Protein AF-S4PSS3-F1 (afdb_monomer_lite)

Sequence (73 aa):
SVHVNVLSRRMFATIRSLRRLRSVLPIPTKVMLAHSLILSILDYADASYLNLTEDQLNKLERLQNLAIRFIFG

Structure (mmCIF, N/CA/C/O backbone):
data_AF-S4PSS3-F1
#
_entry.id   AF-S4PSS3-F1
#
loop_
_atom_site.group_PDB
_atom_site.id
_atom_site.type_symbol
_atom_site.label_atom_id
_atom_site.label_alt_id
_atom_site.label_comp_id
_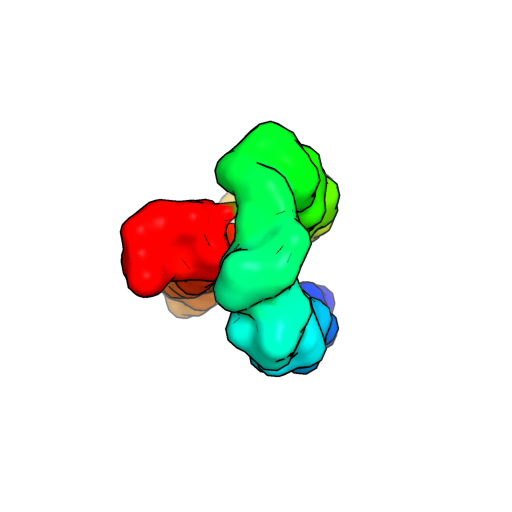atom_site.label_asym_id
_atom_site.label_entity_id
_atom_site.label_seq_id
_atom_site.pdbx_PDB_ins_code
_atom_site.Cartn_x
_atom_site.Cartn_y
_atom_site.Cartn_z
_atom_site.occupancy
_atom_site.B_iso_or_equiv
_atom_site.auth_seq_id
_atom_site.auth_comp_id
_atom_site.auth_asym_id
_atom_site.auth_atom_id
_atom_site.pdbx_PDB_model_num
ATOM 1 N N . SER A 1 1 ? 6.346 -0.693 -16.371 1.00 64.12 1 SER A N 1
ATOM 2 C CA . SER A 1 1 ? 6.808 -2.030 -15.943 1.00 64.12 1 SER A CA 1
ATOM 3 C C . SER A 1 1 ? 5.622 -2.984 -15.787 1.00 64.12 1 SER A C 1
ATOM 5 O O . SER A 1 1 ? 4.627 -2.610 -15.168 1.00 64.12 1 SER A O 1
ATOM 7 N N . VAL A 1 2 ? 5.683 -4.201 -16.354 1.00 73.94 2 VAL A N 1
ATOM 8 C CA . VAL A 1 2 ? 4.643 -5.245 -16.166 1.00 73.94 2 VAL A CA 1
ATOM 9 C C . VAL A 1 2 ? 4.456 -5.549 -14.677 1.00 73.94 2 VAL A C 1
ATOM 11 O O . VAL A 1 2 ? 3.323 -5.664 -14.209 1.00 73.94 2 VAL A O 1
ATOM 14 N N . HIS A 1 3 ? 5.556 -5.566 -13.924 1.00 71.88 3 HIS A N 1
ATOM 15 C CA . HIS A 1 3 ? 5.566 -5.856 -12.497 1.00 71.88 3 HIS A CA 1
ATOM 16 C C . HIS A 1 3 ? 4.790 -4.812 -11.678 1.00 71.88 3 HIS A C 1
ATOM 18 O O . HIS A 1 3 ? 3.913 -5.187 -10.909 1.00 71.88 3 HIS A O 1
ATOM 24 N N . VAL A 1 4 ? 4.993 -3.508 -11.914 1.00 74.81 4 VAL A N 1
ATOM 25 C CA . VAL A 1 4 ? 4.236 -2.435 -11.226 1.00 74.81 4 VAL A CA 1
ATOM 26 C C . VAL A 1 4 ? 2.746 -2.542 -11.490 1.00 74.81 4 VAL A C 1
ATOM 28 O O . VAL A 1 4 ? 1.939 -2.337 -10.588 1.00 74.81 4 VAL A O 1
ATOM 31 N N . ASN A 1 5 ? 2.352 -2.876 -12.718 1.00 80.06 5 ASN A N 1
ATOM 32 C CA . ASN A 1 5 ? 0.942 -3.033 -13.055 1.00 80.06 5 ASN A CA 1
ATOM 33 C C . ASN A 1 5 ? 0.328 -4.268 -12.378 1.00 80.06 5 ASN A C 1
ATOM 35 O O . ASN A 1 5 ? -0.845 -4.240 -12.008 1.00 80.06 5 ASN A O 1
ATOM 39 N N . VAL A 1 6 ? 1.088 -5.354 -12.216 1.00 83.31 6 VAL A N 1
ATOM 40 C CA . VAL A 1 6 ? 0.653 -6.541 -11.463 1.00 83.31 6 VAL A CA 1
ATOM 41 C C . VAL A 1 6 ? 0.562 -6.229 -9.969 1.00 83.31 6 VAL A C 1
ATOM 43 O O . VAL A 1 6 ? -0.489 -6.465 -9.375 1.00 83.31 6 VAL A O 1
ATOM 46 N N . LEU A 1 7 ? 1.605 -5.626 -9.389 1.00 82.19 7 LEU A N 1
ATOM 47 C CA . LEU A 1 7 ? 1.648 -5.204 -7.990 1.00 82.19 7 LEU A CA 1
ATOM 48 C C . LEU A 1 7 ? 0.490 -4.257 -7.673 1.00 82.19 7 LEU A C 1
ATOM 50 O O . LEU A 1 7 ? -0.303 -4.537 -6.780 1.00 82.19 7 LEU A O 1
ATOM 54 N N . SER A 1 8 ? 0.317 -3.203 -8.475 1.00 82.31 8 SER A N 1
ATOM 55 C CA . SER A 1 8 ? -0.781 -2.243 -8.324 1.00 82.31 8 SER A CA 1
ATOM 56 C C . SER A 1 8 ? -2.132 -2.952 -8.327 1.00 82.31 8 SER A C 1
ATOM 58 O O . SER A 1 8 ? -2.921 -2.772 -7.403 1.00 82.31 8 SER A O 1
ATOM 60 N N 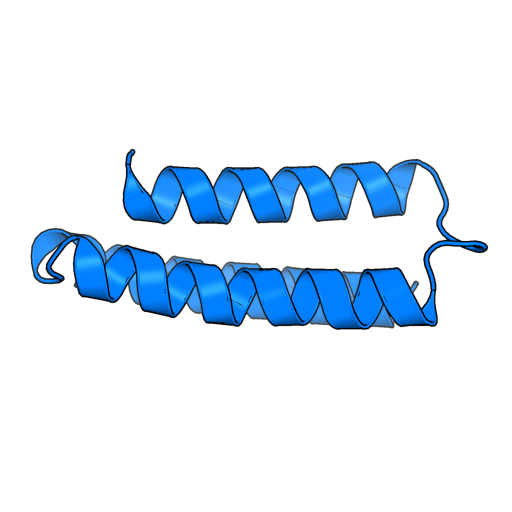. ARG A 1 9 ? -2.401 -3.804 -9.328 1.00 86.81 9 ARG A N 1
ATOM 61 C CA . ARG A 1 9 ? -3.668 -4.550 -9.422 1.00 86.81 9 ARG A CA 1
ATOM 62 C C . ARG A 1 9 ? -3.908 -5.431 -8.200 1.00 86.81 9 ARG A C 1
ATOM 64 O O . ARG A 1 9 ? -5.013 -5.418 -7.659 1.00 86.81 9 ARG A O 1
ATOM 71 N N . ARG A 1 10 ? -2.879 -6.147 -7.741 1.00 86.56 10 ARG A N 1
ATOM 72 C CA . ARG A 1 10 ? -2.961 -7.003 -6.553 1.00 86.56 10 ARG A CA 1
ATOM 73 C C . ARG A 1 10 ? -3.250 -6.178 -5.303 1.00 86.56 10 ARG A C 1
ATOM 75 O O . ARG A 1 10 ? -4.171 -6.512 -4.570 1.00 86.56 10 ARG A O 1
ATOM 82 N N . MET A 1 11 ? -2.549 -5.065 -5.099 1.00 84.50 11 MET A N 1
ATOM 83 C CA . MET A 1 11 ? -2.771 -4.182 -3.952 1.00 84.50 11 MET A CA 1
ATOM 84 C C . MET A 1 11 ? -4.160 -3.546 -3.959 1.00 84.50 11 MET A C 1
ATOM 86 O O . MET A 1 11 ? -4.826 -3.540 -2.926 1.00 84.50 11 MET A O 1
ATOM 90 N N . PHE A 1 12 ? -4.639 -3.074 -5.114 1.00 86.25 12 PHE A N 1
ATOM 91 C CA . PHE A 1 12 ? -6.000 -2.551 -5.240 1.00 86.25 12 PHE A C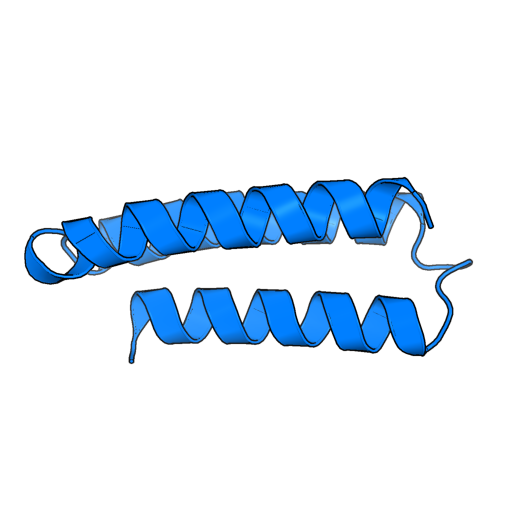A 1
ATOM 92 C C . PHE A 1 12 ? -7.050 -3.616 -4.906 1.00 86.25 12 PHE A C 1
ATOM 94 O O . PHE A 1 12 ? -7.996 -3.323 -4.173 1.00 86.25 12 PHE A O 1
ATOM 101 N N . ALA A 1 13 ? -6.881 -4.848 -5.394 1.00 87.94 13 ALA A N 1
ATOM 102 C CA . ALA A 1 13 ? -7.781 -5.955 -5.077 1.00 87.94 13 ALA A CA 1
ATOM 103 C C . ALA A 1 13 ? -7.755 -6.302 -3.577 1.00 87.94 13 ALA A C 1
ATOM 105 O O . ALA A 1 13 ? -8.814 -6.390 -2.948 1.00 87.94 13 ALA A O 1
ATOM 106 N N . THR A 1 14 ? -6.563 -6.419 -2.984 1.00 87.50 14 THR A N 1
ATOM 107 C CA . THR A 1 14 ? -6.391 -6.715 -1.557 1.00 87.50 14 THR A CA 1
ATOM 108 C C . THR A 1 14 ? -7.009 -5.626 -0.689 1.00 87.50 14 THR A C 1
ATOM 110 O O . THR A 1 14 ? -7.841 -5.924 0.163 1.00 87.50 14 THR A O 1
ATOM 113 N N . ILE A 1 15 ? -6.694 -4.352 -0.938 1.00 86.31 15 ILE A N 1
ATOM 114 C CA . ILE A 1 15 ? -7.239 -3.233 -0.159 1.00 86.31 15 ILE A CA 1
ATOM 115 C C . ILE A 1 15 ? -8.755 -3.129 -0.330 1.00 86.31 15 ILE A C 1
ATOM 117 O O . ILE A 1 15 ? -9.456 -2.848 0.638 1.00 86.31 15 ILE A O 1
ATOM 121 N N . ARG A 1 16 ? -9.300 -3.399 -1.523 1.00 88.62 16 ARG A N 1
ATOM 122 C CA . ARG A 1 16 ? -10.756 -3.435 -1.731 1.00 88.62 16 ARG A CA 1
ATOM 123 C C . ARG A 1 16 ? -11.427 -4.505 -0.869 1.00 88.62 16 ARG A C 1
ATOM 125 O O . ARG A 1 16 ? -12.494 -4.240 -0.320 1.00 88.62 16 ARG A O 1
ATOM 132 N N . SER A 1 17 ? -10.805 -5.676 -0.732 1.00 88.12 17 SER A N 1
ATOM 133 C CA . SER A 1 17 ? -11.282 -6.734 0.165 1.00 88.12 17 SER A CA 1
ATOM 134 C C . SER A 1 17 ? -11.172 -6.309 1.633 1.00 88.12 17 SER A C 1
ATOM 136 O O . SER A 1 17 ? -12.163 -6.319 2.361 1.00 8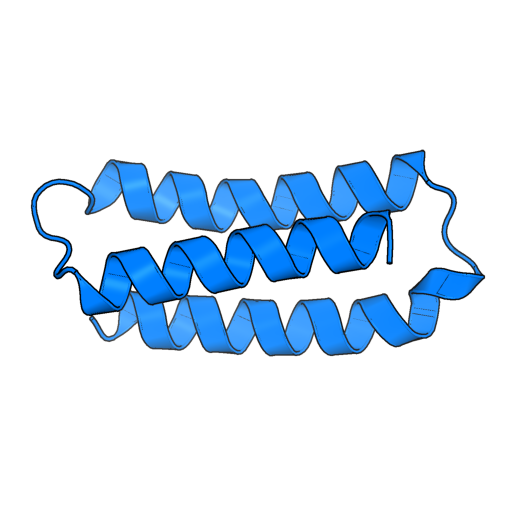8.12 17 SER A O 1
ATOM 138 N N . LEU A 1 18 ? -10.003 -5.810 2.045 1.00 87.56 18 LEU A N 1
ATOM 139 C CA . LEU A 1 18 ? -9.749 -5.372 3.418 1.00 87.56 18 LEU A CA 1
ATOM 140 C C . LEU A 1 18 ? -10.649 -4.209 3.852 1.00 87.56 18 LEU A C 1
ATOM 142 O O . LEU A 1 18 ? -11.084 -4.172 4.999 1.00 87.56 18 LEU A O 1
ATOM 146 N N . ARG A 1 19 ? -11.001 -3.287 2.945 1.00 87.06 19 ARG A N 1
ATOM 147 C CA . ARG A 1 19 ? -11.938 -2.188 3.235 1.00 87.06 19 ARG A CA 1
ATOM 148 C C . ARG A 1 19 ? -13.301 -2.686 3.708 1.00 87.06 19 ARG A C 1
ATOM 150 O O . ARG A 1 19 ? -13.913 -2.011 4.526 1.00 87.06 19 ARG A O 1
ATOM 157 N N . ARG A 1 20 ? -13.758 -3.858 3.253 1.00 87.38 20 ARG A N 1
ATOM 158 C CA . ARG A 1 20 ? -15.017 -4.465 3.724 1.00 87.38 20 ARG A CA 1
ATOM 159 C C . ARG A 1 20 ? -14.931 -4.927 5.176 1.00 87.38 20 ARG A C 1
ATOM 161 O O . ARG A 1 20 ? -15.925 -4.892 5.884 1.00 87.38 20 ARG A O 1
ATOM 168 N N . LEU A 1 21 ? -13.739 -5.325 5.615 1.00 86.62 21 LEU A N 1
ATOM 169 C CA . LEU A 1 21 ? -13.457 -5.778 6.979 1.00 86.62 21 LEU A CA 1
ATOM 170 C C . LEU A 1 21 ? -12.978 -4.634 7.882 1.00 86.62 21 LEU A C 1
ATOM 172 O O . LEU A 1 21 ? -12.764 -4.808 9.076 1.00 86.62 21 LEU A O 1
ATOM 176 N N . ARG A 1 22 ? -12.801 -3.434 7.331 1.00 86.50 22 ARG A N 1
ATOM 177 C CA . ARG A 1 22 ? -12.173 -2.316 8.031 1.00 86.50 22 ARG A CA 1
ATOM 178 C C . ARG A 1 22 ? -12.928 -1.890 9.290 1.00 86.50 22 ARG A C 1
ATOM 180 O O . ARG A 1 22 ? -12.285 -1.479 10.251 1.00 86.50 22 ARG A O 1
ATOM 187 N N . SER A 1 23 ? -14.255 -1.975 9.304 1.00 86.25 23 SER A N 1
ATOM 188 C CA . SER A 1 23 ? -15.065 -1.612 10.475 1.00 86.25 23 SER A CA 1
ATOM 189 C C . SER A 1 23 ? -14.866 -2.563 11.656 1.00 86.25 23 SER A C 1
ATOM 191 O O . SER A 1 23 ? -14.984 -2.129 12.795 1.00 86.25 23 SER A O 1
ATOM 193 N N . VAL A 1 24 ? -14.520 -3.827 11.395 1.00 90.69 24 VAL A N 1
ATOM 194 C CA . VAL A 1 24 ? -14.372 -4.867 12.426 1.00 90.69 24 VAL A CA 1
ATOM 195 C C . VAL A 1 24 ? -12.921 -5.099 12.853 1.00 90.69 24 VAL A C 1
ATOM 197 O O . VAL A 1 24 ? -12.669 -5.775 13.844 1.00 90.69 24 VAL A O 1
ATOM 200 N N . LEU A 1 25 ? -11.952 -4.543 12.118 1.00 90.12 25 LEU A N 1
ATOM 201 C CA . LEU A 1 25 ? -10.529 -4.717 12.406 1.00 90.12 25 LEU A CA 1
ATOM 202 C C . LEU A 1 25 ? -10.016 -3.684 13.430 1.00 90.12 25 LEU A C 1
ATOM 204 O O . LEU A 1 25 ? -10.150 -2.472 13.197 1.00 90.12 25 LEU A O 1
ATOM 208 N N . PRO A 1 26 ? -9.337 -4.129 14.505 1.00 91.50 26 PRO A N 1
ATOM 209 C CA . PRO A 1 26 ? -8.578 -3.251 15.388 1.00 91.50 26 PRO A CA 1
ATOM 210 C C . PRO A 1 26 ? -7.485 -2.483 14.634 1.00 91.50 26 PRO A C 1
ATOM 212 O O . PRO A 1 26 ? -6.930 -2.965 13.642 1.00 91.50 26 PRO A O 1
ATOM 215 N N . ILE A 1 27 ? -7.133 -1.292 15.128 1.00 89.75 27 ILE A N 1
ATOM 216 C CA . ILE A 1 27 ? -6.061 -0.461 14.551 1.00 89.75 27 ILE A CA 1
ATOM 217 C C . ILE A 1 27 ? -4.729 -1.226 14.428 1.00 89.75 27 ILE A C 1
ATOM 219 O O . ILE A 1 27 ? -4.156 -1.189 13.339 1.00 89.75 27 ILE A O 1
ATOM 223 N N . PRO A 1 28 ? -4.257 -1.985 15.441 1.00 92.31 28 PRO A N 1
ATOM 224 C CA . PRO A 1 28 ? -3.012 -2.749 15.319 1.00 92.31 28 PRO A CA 1
ATOM 225 C C . PRO A 1 28 ? -3.028 -3.732 14.143 1.00 92.31 28 PRO A C 1
ATOM 227 O O . PRO A 1 28 ? -2.055 -3.848 13.402 1.00 92.31 28 PRO A O 1
ATOM 230 N N . THR A 1 29 ? -4.166 -4.389 13.906 1.00 91.38 29 THR A N 1
ATOM 231 C CA . THR A 1 29 ? -4.333 -5.319 12.785 1.00 91.38 29 THR A CA 1
ATOM 232 C C . THR A 1 29 ? -4.330 -4.590 11.444 1.00 91.38 29 THR A C 1
ATOM 234 O O . THR A 1 29 ? -3.722 -5.067 10.489 1.00 91.38 29 THR A O 1
ATOM 237 N N . LYS A 1 30 ? -4.957 -3.408 11.359 1.00 91.25 30 LYS A N 1
ATOM 238 C CA . LYS A 1 30 ? -4.904 -2.562 10.153 1.00 91.25 30 LYS A CA 1
ATOM 239 C C . LYS A 1 30 ? -3.473 -2.143 9.824 1.00 91.25 30 LYS A C 1
ATOM 241 O O . LYS A 1 30 ? -3.086 -2.216 8.661 1.00 91.25 30 LYS A O 1
ATOM 246 N N . VAL A 1 31 ? -2.700 -1.749 10.837 1.00 90.56 31 VAL A N 1
ATOM 247 C CA . VAL A 1 31 ? -1.285 -1.378 10.695 1.00 90.56 31 VAL A CA 1
ATOM 248 C C . VAL A 1 31 ? -0.463 -2.570 10.214 1.00 90.56 31 VAL A C 1
ATOM 250 O O . VAL A 1 31 ? 0.273 -2.428 9.244 1.00 90.56 31 VAL A O 1
ATOM 253 N N . MET A 1 32 ? -0.641 -3.753 10.810 1.00 91.31 32 MET A N 1
ATOM 254 C CA . MET A 1 32 ? 0.062 -4.971 10.390 1.00 91.31 32 MET A CA 1
ATOM 255 C C . MET A 1 32 ? -0.222 -5.316 8.921 1.00 91.31 32 MET A C 1
ATOM 257 O O . MET A 1 32 ? 0.703 -5.531 8.142 1.00 91.31 32 MET A O 1
ATOM 261 N N . LEU A 1 33 ? -1.497 -5.303 8.518 1.00 90.19 33 LEU A N 1
ATOM 262 C CA . LEU A 1 33 ? -1.907 -5.578 7.137 1.00 90.19 33 LEU A CA 1
ATOM 263 C C . LEU A 1 33 ? -1.355 -4.539 6.152 1.00 90.19 33 LEU A C 1
ATOM 265 O O . LEU A 1 33 ? -0.919 -4.890 5.056 1.00 90.19 33 LEU A O 1
ATOM 269 N N . ALA A 1 34 ? -1.361 -3.263 6.536 1.00 88.44 34 ALA A N 1
ATOM 270 C CA . ALA A 1 34 ? -0.781 -2.193 5.736 1.00 88.44 34 ALA A CA 1
ATOM 271 C C . ALA A 1 34 ? 0.748 -2.308 5.635 1.00 88.44 34 ALA A C 1
ATOM 273 O O . ALA A 1 34 ? 1.291 -2.089 4.559 1.00 88.44 34 ALA A O 1
ATOM 274 N N . HIS A 1 35 ? 1.439 -2.714 6.703 1.00 87.75 35 HIS A N 1
ATOM 275 C CA . HIS A 1 35 ? 2.875 -2.996 6.678 1.00 87.75 35 HIS A CA 1
ATOM 276 C C . HIS A 1 35 ? 3.213 -4.125 5.704 1.00 87.75 35 HIS A C 1
ATOM 278 O O . HIS A 1 35 ? 4.107 -3.961 4.881 1.00 87.75 35 HIS A O 1
ATOM 284 N N . SER A 1 36 ? 2.470 -5.237 5.723 1.00 86.12 36 SER A N 1
ATOM 285 C CA . SER A 1 36 ? 2.670 -6.330 4.758 1.00 86.12 36 SER A CA 1
ATOM 286 C C . SER A 1 36 ? 2.472 -5.872 3.309 1.00 86.12 36 SER A C 1
ATOM 288 O O . SER A 1 36 ? 3.171 -6.323 2.406 1.00 86.12 36 SER A O 1
ATOM 290 N N . LEU A 1 37 ? 1.536 -4.948 3.086 1.00 83.12 37 LEU A N 1
ATOM 291 C CA . LEU A 1 37 ? 1.288 -4.326 1.789 1.00 83.12 37 LEU A CA 1
ATOM 292 C C . LEU A 1 37 ? 2.434 -3.388 1.367 1.00 83.12 37 LEU A C 1
ATOM 294 O O . LEU A 1 37 ? 2.865 -3.428 0.217 1.00 83.12 37 LEU A O 1
ATOM 298 N N . ILE A 1 38 ? 2.947 -2.570 2.287 1.00 83.12 38 ILE A N 1
ATOM 299 C CA . ILE A 1 38 ? 4.061 -1.644 2.041 1.00 83.12 38 ILE A CA 1
ATOM 300 C C . ILE A 1 38 ? 5.372 -2.402 1.804 1.00 83.12 38 ILE A C 1
ATOM 302 O O . ILE A 1 38 ? 6.130 -2.001 0.928 1.00 83.12 38 ILE A O 1
ATOM 306 N N . LEU A 1 39 ? 5.616 -3.522 2.491 1.00 80.81 39 LEU A N 1
ATOM 307 C CA . LEU A 1 39 ? 6.783 -4.375 2.237 1.00 80.81 39 LEU A CA 1
ATOM 308 C C . LEU A 1 39 ? 6.841 -4.831 0.776 1.00 80.81 39 LEU A C 1
ATOM 310 O O . LEU A 1 39 ? 7.874 -4.691 0.144 1.00 80.81 39 LEU A O 1
ATOM 314 N N . SER A 1 40 ? 5.708 -5.217 0.179 1.00 76.38 40 SER A N 1
ATOM 315 C CA . SER A 1 40 ? 5.667 -5.565 -1.251 1.00 76.38 40 SER A CA 1
ATOM 316 C C . SER A 1 40 ? 6.009 -4.390 -2.186 1.00 76.38 40 SER A C 1
ATOM 318 O O . SER A 1 40 ? 6.450 -4.608 -3.312 1.00 76.38 40 SER A O 1
ATOM 320 N N . ILE A 1 41 ? 5.777 -3.145 -1.751 1.00 78.06 41 ILE A N 1
ATOM 321 C CA . ILE A 1 41 ? 6.194 -1.935 -2.478 1.00 78.06 41 ILE A CA 1
ATOM 322 C C . ILE A 1 41 ? 7.698 -1.711 -2.308 1.00 78.06 41 ILE A C 1
ATOM 324 O O . ILE A 1 41 ? 8.364 -1.373 -3.284 1.00 78.06 41 ILE A O 1
ATOM 328 N N . LEU A 1 42 ? 8.216 -1.897 -1.092 1.00 75.56 42 LEU A N 1
ATOM 329 C CA . LEU A 1 42 ? 9.631 -1.736 -0.767 1.00 75.56 42 LEU A CA 1
ATOM 330 C C . LEU A 1 42 ? 10.496 -2.796 -1.447 1.00 75.56 42 LEU A C 1
ATOM 332 O O . LEU A 1 42 ? 11.498 -2.429 -2.037 1.00 75.56 42 LEU A O 1
ATOM 336 N N . ASP A 1 43 ? 10.074 -4.059 -1.474 1.00 75.12 43 ASP A N 1
ATOM 337 C CA . ASP A 1 43 ? 10.782 -5.137 -2.177 1.00 75.12 43 ASP A CA 1
ATOM 338 C C . ASP A 1 43 ? 10.897 -4.843 -3.682 1.00 75.12 43 ASP A C 1
ATOM 340 O O . ASP A 1 43 ? 11.908 -5.126 -4.324 1.00 75.12 43 ASP A O 1
ATOM 344 N N . TYR A 1 44 ? 9.858 -4.232 -4.263 1.00 73.19 44 TYR A N 1
ATOM 345 C CA . TYR A 1 44 ? 9.901 -3.788 -5.652 1.00 73.19 44 TYR A CA 1
ATOM 346 C C . TYR A 1 44 ? 10.800 -2.565 -5.842 1.00 73.19 44 TYR A C 1
ATOM 348 O O . TYR A 1 44 ? 11.550 -2.492 -6.818 1.00 73.19 44 TYR A O 1
ATOM 356 N N . ALA A 1 45 ? 10.698 -1.595 -4.931 1.00 70.75 45 ALA A N 1
ATOM 357 C CA . ALA A 1 45 ? 11.548 -0.422 -4.927 1.00 70.75 45 ALA A CA 1
ATOM 358 C C . ALA A 1 45 ? 13.016 -0.854 -4.854 1.00 70.75 45 ALA A C 1
ATOM 360 O O . ALA A 1 45 ? 13.760 -0.524 -5.758 1.00 70.75 45 ALA A O 1
ATOM 361 N N . ASP A 1 46 ? 13.411 -1.682 -3.897 1.00 73.75 46 ASP A N 1
ATOM 362 C CA . ASP A 1 46 ? 14.794 -2.125 -3.705 1.00 73.75 46 ASP A CA 1
ATOM 363 C C . ASP A 1 46 ? 15.379 -2.807 -4.959 1.00 73.75 46 ASP A C 1
ATOM 365 O O . ASP A 1 46 ? 16.476 -2.485 -5.411 1.00 73.75 46 ASP A O 1
ATOM 369 N N . ALA A 1 47 ? 14.591 -3.656 -5.628 1.00 74.12 47 ALA A N 1
ATOM 370 C CA . ALA A 1 47 ? 15.022 -4.347 -6.844 1.00 74.12 47 ALA A CA 1
ATOM 371 C C . ALA A 1 47 ? 15.015 -3.484 -8.124 1.00 74.12 47 ALA A C 1
ATOM 373 O O . ALA A 1 47 ? 15.560 -3.900 -9.148 1.00 74.12 47 ALA A O 1
ATOM 374 N N . SER A 1 48 ? 14.329 -2.335 -8.149 1.00 68.94 48 SER A N 1
ATOM 375 C CA . SER A 1 48 ? 14.074 -1.582 -9.392 1.00 68.94 48 SER A CA 1
ATOM 376 C C . SER A 1 48 ? 14.226 -0.064 -9.285 1.00 68.94 48 SER A C 1
ATOM 378 O O . SER A 1 48 ? 14.071 0.596 -10.311 1.00 68.94 48 SER A O 1
ATOM 380 N N . TYR A 1 49 ? 14.543 0.499 -8.111 1.00 68.25 49 TYR A N 1
ATOM 381 C CA . TYR A 1 49 ? 14.448 1.941 -7.823 1.00 68.25 49 TYR A CA 1
ATOM 382 C C . TYR A 1 49 ? 15.249 2.789 -8.804 1.00 68.25 49 TYR A C 1
ATOM 384 O O . TYR A 1 49 ? 14.760 3.802 -9.295 1.00 68.25 49 TYR A O 1
ATOM 392 N N . LEU A 1 50 ? 16.454 2.324 -9.140 1.00 68.75 50 LEU A N 1
ATOM 393 C CA . LEU A 1 50 ? 17.381 3.002 -10.047 1.00 68.75 50 LEU A CA 1
ATOM 394 C C . LEU A 1 50 ? 16.856 3.107 -11.490 1.00 68.75 50 LEU A C 1
ATOM 396 O O . LEU A 1 50 ? 17.354 3.924 -12.254 1.00 68.75 50 LEU A O 1
ATOM 400 N N . ASN A 1 51 ? 15.843 2.315 -11.858 1.00 76.00 51 ASN A N 1
ATOM 401 C CA . ASN A 1 51 ? 15.280 2.243 -13.210 1.00 76.00 51 ASN A CA 1
ATOM 402 C C . ASN A 1 51 ? 13.782 2.607 -13.258 1.00 76.00 51 ASN A C 1
ATOM 404 O O . ASN A 1 51 ? 13.092 2.281 -14.231 1.00 76.00 51 ASN A O 1
ATOM 408 N N . LEU A 1 52 ? 13.236 3.233 -12.208 1.00 77.25 52 LEU A N 1
ATOM 409 C CA . LEU A 1 52 ? 11.831 3.642 -12.198 1.00 77.25 52 LEU A CA 1
ATOM 410 C C . LEU A 1 52 ? 11.634 4.945 -12.967 1.00 77.25 52 LEU A C 1
ATOM 412 O O . LEU A 1 52 ? 12.290 5.948 -12.709 1.00 77.25 52 LEU A O 1
ATOM 416 N N . THR A 1 53 ? 10.659 4.945 -13.876 1.00 83.25 53 THR A N 1
ATOM 417 C CA . THR A 1 53 ? 10.155 6.195 -14.448 1.00 83.25 53 THR A CA 1
ATOM 418 C C . THR A 1 53 ? 9.315 6.941 -13.412 1.00 83.25 53 THR A C 1
ATOM 420 O O . THR A 1 53 ? 8.723 6.324 -12.518 1.00 83.25 53 THR A O 1
ATOM 423 N N . GLU A 1 54 ? 9.201 8.257 -13.569 1.00 85.00 54 GLU A N 1
ATOM 424 C CA . GLU A 1 54 ? 8.381 9.125 -12.714 1.00 85.00 54 GLU A CA 1
ATOM 425 C C . GLU A 1 54 ? 6.936 8.610 -12.571 1.00 85.00 54 GLU A C 1
ATOM 427 O O . GLU A 1 54 ? 6.389 8.544 -11.473 1.00 85.00 54 GLU A O 1
ATOM 432 N N . ASP A 1 55 ? 6.346 8.096 -13.652 1.00 84.62 55 ASP A N 1
ATOM 433 C CA . ASP A 1 55 ? 5.021 7.465 -13.622 1.00 84.62 55 ASP A CA 1
ATOM 434 C C . ASP A 1 55 ? 4.931 6.240 -12.701 1.00 84.62 55 ASP A C 1
ATOM 436 O O . ASP A 1 55 ? 3.881 5.980 -12.103 1.00 84.62 55 ASP A O 1
ATOM 440 N N . GLN A 1 56 ? 5.995 5.431 -12.620 1.00 81.12 56 GLN A N 1
ATOM 441 C CA . GLN A 1 56 ? 6.012 4.287 -11.708 1.00 81.12 56 GLN A CA 1
ATOM 442 C C . GLN A 1 56 ? 6.132 4.767 -10.262 1.00 81.12 56 GLN A C 1
ATOM 444 O O . GLN A 1 56 ? 5.397 4.260 -9.418 1.00 81.12 56 GLN A O 1
ATOM 449 N N . LEU A 1 57 ? 6.983 5.762 -9.992 1.00 83.50 57 LEU A N 1
ATOM 450 C CA . LEU A 1 57 ? 7.113 6.376 -8.666 1.00 83.50 57 LEU A CA 1
ATOM 451 C C . LEU A 1 57 ? 5.775 6.960 -8.196 1.00 83.50 57 LEU A C 1
ATOM 453 O O . LEU A 1 57 ? 5.284 6.584 -7.133 1.00 83.50 57 LEU A O 1
ATOM 457 N N . ASN A 1 58 ? 5.106 7.739 -9.049 1.00 86.75 58 ASN A N 1
ATOM 458 C CA . ASN A 1 58 ? 3.774 8.287 -8.786 1.00 86.75 58 ASN A CA 1
ATOM 459 C C . ASN A 1 58 ? 2.733 7.192 -8.489 1.00 86.75 58 ASN A C 1
ATOM 461 O O . ASN A 1 58 ? 1.848 7.357 -7.645 1.00 86.7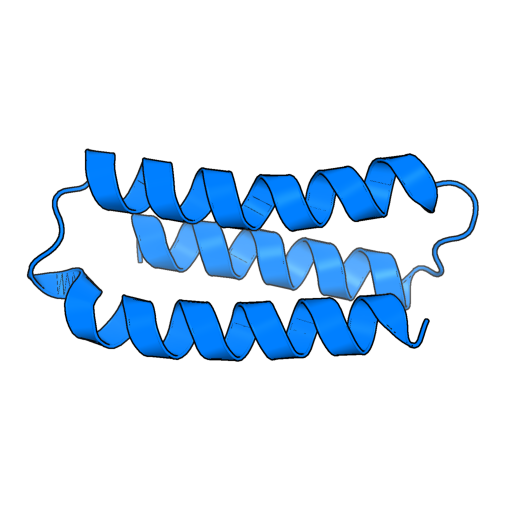5 58 ASN A O 1
ATOM 465 N N . LYS A 1 59 ? 2.811 6.038 -9.168 1.00 85.00 59 LYS A N 1
ATOM 466 C CA . LYS A 1 59 ? 1.955 4.882 -8.854 1.00 85.00 59 LYS A CA 1
ATOM 467 C C . LYS A 1 59 ? 2.263 4.294 -7.481 1.00 85.00 59 LYS A C 1
ATOM 469 O O . LYS A 1 59 ? 1.320 4.001 -6.748 1.00 85.00 59 LYS A O 1
ATOM 474 N N . LEU A 1 60 ? 3.536 4.113 -7.134 1.00 84.44 60 LEU A N 1
ATOM 475 C CA . LEU A 1 60 ? 3.933 3.576 -5.830 1.00 84.44 60 LEU A CA 1
ATOM 476 C C . LEU A 1 60 ? 3.499 4.506 -4.693 1.00 84.44 60 LEU A C 1
ATOM 478 O O . LEU A 1 60 ? 2.920 4.038 -3.715 1.00 84.44 60 LEU A O 1
ATOM 482 N N . GLU A 1 61 ? 3.665 5.815 -4.857 1.00 86.69 61 GLU A N 1
ATOM 483 C CA . GLU A 1 61 ? 3.221 6.811 -3.880 1.00 86.69 61 GLU A CA 1
ATOM 484 C C . GLU A 1 61 ? 1.696 6.773 -3.678 1.00 86.69 61 GLU A C 1
ATOM 486 O O . GLU A 1 61 ? 1.190 6.781 -2.552 1.00 86.69 61 GLU A O 1
ATOM 491 N N . ARG A 1 62 ? 0.919 6.629 -4.761 1.00 88.75 62 ARG A N 1
ATOM 492 C CA . ARG A 1 62 ? -0.539 6.430 -4.665 1.00 88.75 62 ARG A CA 1
ATOM 493 C C . ARG A 1 62 ? -0.906 5.162 -3.890 1.00 88.75 62 ARG A C 1
ATOM 495 O O . ARG A 1 62 ? -1.890 5.179 -3.150 1.00 88.75 62 ARG A O 1
ATOM 502 N N . LEU A 1 63 ? -0.143 4.077 -4.039 1.00 86.31 63 LEU A N 1
ATOM 503 C CA . LEU A 1 63 ? -0.362 2.832 -3.292 1.00 86.31 63 LEU A CA 1
ATOM 504 C C . LEU A 1 63 ? -0.029 2.990 -1.802 1.00 86.31 63 LEU A C 1
ATOM 506 O O . LEU A 1 63 ? -0.799 2.519 -0.964 1.00 86.31 63 LEU A O 1
ATOM 510 N N . GLN A 1 64 ? 1.047 3.705 -1.464 1.00 86.81 64 GLN A N 1
ATOM 511 C CA . GLN A 1 64 ? 1.381 4.045 -0.075 1.00 86.81 64 GLN A CA 1
ATOM 512 C C . GLN A 1 64 ? 0.266 4.878 0.572 1.00 86.81 64 GLN A C 1
ATOM 514 O O . GLN A 1 64 ? -0.261 4.517 1.626 1.00 86.81 64 GLN A O 1
ATOM 519 N N . ASN A 1 65 ? -0.190 5.928 -0.113 1.00 90.12 65 ASN A N 1
ATOM 520 C CA . ASN A 1 65 ? -1.306 6.760 0.337 1.00 90.12 65 ASN A CA 1
ATOM 521 C C . ASN A 1 65 ? -2.604 5.958 0.525 1.00 90.12 65 ASN A C 1
ATOM 523 O O . ASN A 1 65 ? -3.381 6.210 1.450 1.00 90.12 65 ASN A O 1
ATOM 527 N N . LEU A 1 66 ? -2.851 4.965 -0.329 1.00 88.19 66 LEU A N 1
ATOM 528 C CA . LEU A 1 66 ? -4.004 4.081 -0.200 1.00 88.19 66 LEU A CA 1
ATOM 529 C C . LEU A 1 66 ? -3.917 3.197 1.058 1.00 88.19 66 LEU A C 1
ATOM 531 O O . LEU A 1 66 ? -4.934 3.009 1.730 1.00 88.19 66 LEU A O 1
ATOM 535 N N . ALA A 1 67 ? -2.728 2.692 1.397 1.00 87.69 67 ALA A N 1
ATOM 536 C CA . ALA A 1 67 ? -2.497 1.931 2.625 1.00 87.69 67 ALA A CA 1
ATOM 537 C C . ALA A 1 67 ? -2.716 2.798 3.878 1.00 87.69 67 ALA A C 1
ATOM 539 O O . ALA A 1 67 ? -3.421 2.379 4.796 1.00 87.69 67 ALA A O 1
ATOM 540 N N . ILE A 1 68 ? -2.223 4.041 3.878 1.00 88.62 68 ILE A N 1
ATOM 541 C CA . ILE A 1 68 ? -2.452 5.010 4.964 1.00 88.62 68 ILE A CA 1
ATOM 542 C C . ILE A 1 68 ? -3.955 5.261 5.157 1.00 88.62 68 ILE A C 1
ATOM 544 O O . ILE A 1 68 ? -4.470 5.170 6.273 1.00 88.62 68 ILE A O 1
ATOM 548 N N . ARG A 1 69 ? -4.699 5.496 4.066 1.00 89.81 69 ARG A N 1
ATOM 549 C 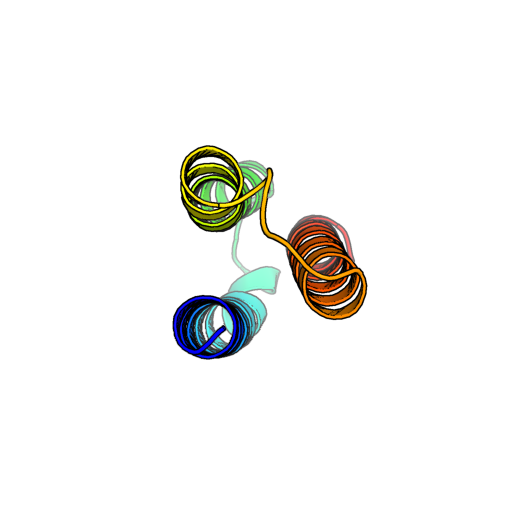CA . ARG A 1 69 ? -6.162 5.673 4.116 1.00 89.81 69 ARG A CA 1
ATOM 550 C C . ARG A 1 69 ? -6.887 4.433 4.640 1.00 89.81 69 ARG A C 1
ATOM 552 O O . ARG A 1 69 ? -7.887 4.568 5.331 1.00 89.81 69 ARG A O 1
ATOM 559 N N . PHE A 1 70 ? -6.403 3.226 4.353 1.00 88.19 70 PHE A N 1
ATOM 560 C CA . PHE A 1 70 ? -6.980 2.010 4.930 1.00 88.19 70 PHE A CA 1
ATOM 561 C C . PHE A 1 70 ? -6.831 1.959 6.461 1.00 88.19 70 PHE A C 1
ATOM 563 O O . PHE A 1 70 ? -7.765 1.536 7.147 1.00 88.19 70 PHE A O 1
ATOM 570 N N . ILE A 1 71 ? -5.709 2.428 7.010 1.00 87.69 71 ILE A N 1
ATOM 571 C CA . ILE A 1 71 ? -5.516 2.491 8.463 1.00 87.69 71 ILE A CA 1
ATOM 572 C C . ILE A 1 71 ? -6.415 3.581 9.067 1.00 87.69 71 ILE A C 1
ATOM 574 O O . ILE A 1 71 ? -7.235 3.285 9.939 1.00 87.69 71 ILE A O 1
ATOM 578 N N . PHE A 1 72 ? -6.315 4.817 8.565 1.00 86.94 72 PHE A N 1
ATOM 579 C CA . PHE A 1 72 ? -6.816 6.007 9.266 1.00 86.94 72 PHE A CA 1
ATOM 580 C C . PHE A 1 72 ? -8.095 6.646 8.695 1.00 86.94 72 PHE A C 1
ATOM 582 O O . PHE A 1 72 ? -8.774 7.345 9.436 1.00 86.94 72 PHE A O 1
ATOM 589 N N . GLY A 1 73 ? -8.444 6.433 7.418 1.00 80.75 73 GLY A N 1
ATOM 590 C CA . GLY A 1 73 ? -9.499 7.193 6.709 1.00 80.75 73 GLY A CA 1
ATOM 591 C C . GLY A 1 73 ? -10.780 6.431 6.440 1.00 80.75 73 GLY A C 1
ATOM 592 O O . GLY A 1 73 ? -11.684 6.444 7.301 1.00 80.75 73 GLY A O 1
#

pLDDT: mean 83.58, std 6.63, range [64.12, 92.31]

Organism: NCBI:txid116150

Foldseek 3Di:
DVLLVVLLVVLVVVLVVLLVCLVVDDLVRLVVVLVVSLVSLVVCCVVCVVPDDPVSVVSSVVSNVSSVVSNPD

Radius of gyration: 12.58 Å; chains: 1; bounding box: 32×16×32 Å

Secondary structure (DSSP, 8-state):
-HHHHHHHHHHHHHHHHHHHHTTTS-HHHHHHHHHHHHHHHHHHHHHHGGG--HHHHHHHHHHHHHHHHHHH-